Protein AF-A0A2A9FEU3-F1 (afdb_monomer_lite)

Organism: NCBI:txid76022

pLDDT: mean 70.81, std 22.3, range [31.52, 98.12]

Sequence (169 aa):
MIERSVEEEGHRVPNGQGPSGHAGYITPEELARRKAEQAASVVVPNPAAVVSAAQNAVRDVGVNAAVAGGRFEMDLDAMKALLPEWEAIADKLGDMCLQAQPLPGLRQPAEDPGSTVQIRAARSHALAYLASVQQQFVYAQGYVGKLKTAIDNYEKQEHTNTDAVRKQG

Secondary structure (DSSP, 8-state):
----------------------TT---HHHHHHHHHHHHHH--S--HHHHHHHHHHHHHHHHHHHH---S-----HHHHHHHHHHHHHHHHHHHHHHHHHTTGGGPPPSSSSHHHHHHHHHHHHHHHHHHHHHHHHHHHHHHHHHHHHHHHHHHHHHHHHHHHHHHHH-

Structure (mmCIF, N/CA/C/O backbone):
data_AF-A0A2A9FEU3-F1
#
_entry.id   AF-A0A2A9FEU3-F1
#
loop_
_atom_site.group_PDB
_atom_site.id
_atom_site.type_symbol
_atom_site.label_atom_id
_atom_site.label_alt_id
_atom_site.label_comp_id
_atom_site.label_asym_id
_atom_site.label_entity_id
_atom_site.label_seq_id
_atom_site.pdbx_PDB_ins_code
_atom_site.Cartn_x
_atom_site.Cartn_y
_atom_site.Cartn_z
_atom_site.occupancy
_atom_site.B_iso_or_equiv
_atom_site.auth_seq_id
_atom_site.auth_comp_id
_atom_site.auth_asym_id
_atom_site.auth_atom_id
_atom_site.pdbx_PDB_model_num
ATOM 1 N N . MET A 1 1 ? -36.191 24.587 -69.063 1.00 37.97 1 MET A N 1
ATOM 2 C CA . MET A 1 1 ? -36.377 23.131 -68.903 1.00 37.97 1 MET A CA 1
ATOM 3 C C . MET A 1 1 ? -36.045 22.832 -67.442 1.00 37.97 1 MET A C 1
ATOM 5 O O . MET A 1 1 ? -34.875 22.685 -67.144 1.00 37.97 1 MET A O 1
ATOM 9 N N . ILE A 1 2 ? -36.874 23.081 -66.422 1.00 37.12 2 ILE A N 1
ATOM 10 C CA . ILE A 1 2 ? -38.296 22.815 -66.102 1.00 37.12 2 ILE A CA 1
ATOM 11 C C . ILE A 1 2 ? -38.639 21.314 -65.983 1.00 37.12 2 ILE A C 1
ATOM 13 O O . ILE A 1 2 ? -38.647 20.612 -66.987 1.00 37.12 2 ILE A O 1
ATOM 17 N N . GLU A 1 3 ? -38.960 20.953 -64.725 1.00 38.88 3 GLU A N 1
ATOM 18 C CA . GLU A 1 3 ? -39.777 19.851 -64.165 1.00 38.88 3 GLU A CA 1
ATOM 19 C C . GLU A 1 3 ? -39.215 18.428 -63.966 1.00 38.88 3 GLU A C 1
ATOM 21 O O . GLU A 1 3 ? -39.000 17.681 -64.915 1.00 38.88 3 GLU A O 1
ATOM 26 N N . ARG A 1 4 ? -39.160 17.992 -62.689 1.00 39.94 4 ARG A N 1
ATOM 27 C CA . ARG A 1 4 ? -40.214 17.140 -62.085 1.00 39.94 4 ARG A CA 1
ATOM 28 C C . ARG A 1 4 ? -40.145 17.079 -60.547 1.00 39.94 4 ARG A C 1
ATOM 30 O O . ARG A 1 4 ? -39.105 16.760 -59.980 1.00 39.94 4 ARG A O 1
ATOM 37 N N . SER A 1 5 ? -41.298 17.333 -59.930 1.00 48.31 5 SER A N 1
ATOM 38 C CA . SER A 1 5 ? -41.679 17.089 -58.530 1.00 48.31 5 SER A CA 1
ATOM 39 C C . SER A 1 5 ? -42.308 15.699 -58.358 1.00 48.31 5 SER A C 1
ATOM 41 O O . SER A 1 5 ? -42.936 15.237 -59.307 1.00 48.31 5 SER A O 1
ATOM 43 N N . VAL A 1 6 ? -42.197 15.114 -57.153 1.00 47.22 6 VAL A N 1
ATOM 44 C CA . VAL A 1 6 ? -43.139 14.189 -56.458 1.00 47.22 6 VAL A CA 1
ATOM 45 C C . VAL A 1 6 ? -42.764 14.293 -54.952 1.00 47.22 6 VAL A C 1
ATOM 47 O O . VAL A 1 6 ? -41.614 14.010 -54.626 1.00 47.22 6 VAL A O 1
ATOM 50 N N . GLU A 1 7 ? -43.463 15.027 -54.069 1.00 38.66 7 GLU A N 1
ATOM 51 C CA . GLU A 1 7 ? -44.693 14.702 -53.286 1.00 38.66 7 GLU A CA 1
ATOM 52 C C . GLU A 1 7 ? -44.586 13.393 -52.466 1.00 38.66 7 GLU A C 1
ATOM 54 O O . GLU A 1 7 ? -44.427 12.316 -53.014 1.00 38.66 7 GLU A O 1
ATOM 59 N N . GLU A 1 8 ? -44.350 13.479 -51.151 1.00 41.47 8 GLU A N 1
ATOM 60 C CA . GLU A 1 8 ? -45.336 13.438 -50.042 1.00 41.47 8 GLU A CA 1
ATOM 61 C C . GLU A 1 8 ? -45.678 12.018 -49.541 1.00 41.47 8 GLU A C 1
ATOM 63 O O . GLU A 1 8 ? -46.309 11.242 -50.239 1.00 41.47 8 GLU A O 1
ATOM 68 N N . GLU A 1 9 ? -45.264 11.713 -48.303 1.00 33.84 9 GLU A N 1
ATOM 69 C CA . GLU A 1 9 ? -45.916 10.866 -47.277 1.00 33.84 9 GLU A CA 1
ATOM 70 C C . GLU A 1 9 ? -44.914 10.803 -46.098 1.00 33.84 9 GLU A C 1
ATOM 72 O O . GLU A 1 9 ? -43.740 10.506 -46.277 1.00 33.84 9 GLU A O 1
ATOM 77 N N . GLY A 1 10 ? -45.201 11.169 -44.852 1.00 32.66 10 GLY A N 1
ATOM 78 C CA . GLY A 1 10 ? -46.451 11.031 -44.127 1.00 32.66 10 GLY A CA 1
ATOM 79 C C . GLY A 1 10 ? -46.224 10.105 -42.928 1.00 32.66 10 GLY A C 1
ATOM 80 O O . GLY A 1 10 ? -46.694 8.973 -42.932 1.00 32.66 10 GLY A O 1
ATOM 81 N N . HIS A 1 11 ? -45.520 10.563 -41.882 1.00 31.52 11 HIS A N 1
ATOM 82 C CA . HIS A 1 11 ? -45.714 9.997 -40.540 1.00 31.52 11 HIS A CA 1
ATOM 83 C C . HIS A 1 11 ? -45.490 11.021 -39.424 1.00 31.52 11 HIS A C 1
ATOM 85 O O . HIS A 1 11 ? -44.373 11.437 -39.116 1.00 31.52 11 HIS A O 1
ATOM 91 N N . ARG A 1 12 ? -46.606 11.414 -38.806 1.00 32.06 12 ARG A N 1
ATOM 92 C CA . ARG A 1 12 ? -46.700 12.229 -37.597 1.00 32.06 12 ARG A CA 1
ATOM 93 C C . ARG A 1 12 ? -47.168 11.317 -36.446 1.00 32.06 12 ARG A C 1
ATOM 95 O O . ARG A 1 12 ? -48.289 10.835 -36.516 1.00 32.06 12 ARG A O 1
ATOM 102 N N . VAL A 1 13 ? -46.325 11.227 -35.401 1.00 46.00 13 VAL A N 1
ATOM 103 C CA . VAL A 1 13 ? -46.565 11.058 -33.932 1.00 46.00 13 VAL A CA 1
ATOM 104 C C . VAL A 1 13 ? -47.330 9.815 -33.395 1.00 46.00 13 VAL A C 1
ATOM 106 O O . VAL A 1 13 ? -48.200 9.309 -34.089 1.00 46.00 13 VAL A O 1
ATOM 109 N N . PRO A 1 14 ? -47.052 9.319 -32.153 1.00 43.28 14 PRO A N 1
ATOM 110 C CA . PRO A 1 14 ? -47.139 10.104 -30.908 1.00 43.28 14 PRO A CA 1
ATOM 111 C C . PRO A 1 14 ? -46.017 9.933 -29.860 1.00 43.28 14 PRO A C 1
ATOM 113 O O . PRO A 1 14 ? -45.440 8.873 -29.665 1.00 43.28 14 PRO A O 1
ATOM 116 N N . ASN A 1 15 ? -45.770 11.049 -29.169 1.00 41.72 15 ASN A N 1
ATOM 117 C CA . ASN A 1 15 ? -45.567 11.214 -27.724 1.00 41.72 15 ASN A CA 1
ATOM 118 C C . ASN A 1 15 ? -45.306 9.956 -26.863 1.00 41.72 15 ASN A C 1
ATOM 120 O O . ASN A 1 15 ? -46.173 9.096 -26.730 1.00 41.72 15 ASN A O 1
ATOM 124 N N . GLY A 1 16 ? -44.186 9.965 -26.135 1.00 32.25 16 GLY A N 1
ATOM 125 C CA . GLY A 1 16 ? -43.933 9.065 -25.011 1.00 32.25 16 GLY A CA 1
ATOM 126 C C . GLY A 1 16 ? -42.690 9.481 -24.227 1.00 32.25 16 GLY A C 1
ATOM 127 O O . GLY A 1 16 ? -41.582 9.133 -24.605 1.00 32.25 16 GLY A O 1
ATOM 128 N N . GLN A 1 17 ? -42.913 10.226 -23.143 1.00 35.53 17 GLN A N 1
ATOM 129 C CA . GLN A 1 17 ? -42.012 10.422 -22.003 1.00 35.53 17 GLN A CA 1
ATOM 130 C C . GLN A 1 17 ? -40.570 10.885 -22.289 1.00 35.53 17 GLN A C 1
ATOM 132 O O . GLN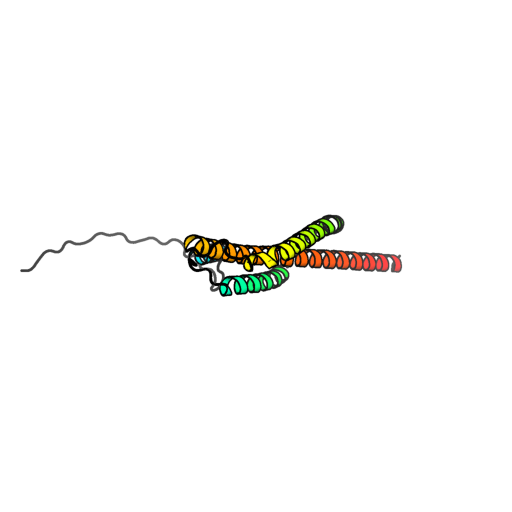 A 1 17 ? -39.641 10.097 -22.443 1.00 35.53 17 GLN A O 1
ATOM 137 N N . GLY A 1 18 ? -40.345 12.195 -22.172 1.00 41.50 18 GLY A N 1
ATOM 138 C CA . GLY A 1 18 ? -39.044 12.656 -21.691 1.00 41.50 18 GLY A CA 1
ATOM 139 C C . GLY A 1 18 ? -38.839 12.212 -20.236 1.00 41.50 18 GLY A C 1
ATOM 140 O O . GLY A 1 18 ? -39.803 12.221 -19.466 1.00 41.50 18 GLY A O 1
ATOM 141 N N . PRO A 1 19 ? -37.613 11.886 -19.802 1.00 40.31 19 PRO A N 1
ATOM 142 C CA . PRO A 1 19 ? -37.276 11.991 -18.400 1.00 40.31 19 PRO A CA 1
ATOM 143 C C . PRO A 1 19 ? -36.936 13.456 -18.117 1.00 40.31 19 PRO A C 1
ATOM 145 O O . PRO A 1 19 ? -35.814 13.930 -18.273 1.00 40.31 19 PRO A O 1
ATOM 148 N N . SER A 1 20 ? -37.959 14.191 -17.698 1.00 45.25 20 SER A N 1
ATOM 149 C CA . SER A 1 20 ? -37.795 15.265 -16.727 1.00 45.25 20 SER A CA 1
ATOM 150 C C . SER A 1 20 ? -37.007 14.732 -15.523 1.00 45.25 20 SER A C 1
ATOM 152 O O . SER A 1 20 ? -37.466 13.794 -14.874 1.00 45.25 20 SER A O 1
ATOM 154 N N . GLY A 1 21 ? -35.848 15.318 -15.215 1.00 37.19 21 GLY A N 1
ATOM 155 C CA . GLY A 1 21 ? -35.096 14.943 -14.016 1.00 37.19 21 GLY A CA 1
ATOM 156 C C . GLY A 1 21 ? -33.688 15.527 -13.929 1.00 37.19 21 GLY A C 1
ATOM 157 O O . GLY A 1 21 ? -32.722 14.824 -14.167 1.00 37.19 21 GLY A O 1
ATOM 158 N N . HIS A 1 22 ? -33.609 16.795 -13.522 1.00 33.00 22 HIS A N 1
ATOM 159 C CA . HIS A 1 22 ? -32.462 17.474 -12.898 1.00 33.00 22 HIS A CA 1
ATOM 160 C C . HIS A 1 22 ? -31.171 17.694 -13.709 1.00 33.00 22 HIS A C 1
ATOM 162 O O . HIS A 1 22 ? -30.389 16.795 -14.005 1.00 33.00 22 HIS A O 1
ATOM 168 N N . ALA A 1 23 ? -30.880 18.978 -13.936 1.00 43.25 23 ALA A N 1
ATOM 169 C CA . ALA A 1 23 ? -29.536 19.461 -14.208 1.00 43.25 23 ALA A CA 1
ATOM 170 C C . ALA A 1 23 ? -28.546 18.919 -13.157 1.00 43.25 23 ALA A C 1
ATOM 172 O O . ALA A 1 23 ? -28.734 19.133 -11.961 1.00 43.25 23 ALA A O 1
ATOM 173 N N . GLY A 1 24 ? -27.485 18.250 -13.614 1.00 49.06 24 GLY A N 1
ATOM 174 C CA . GLY A 1 24 ? -26.264 18.054 -12.826 1.00 49.06 24 GLY A CA 1
ATOM 175 C C . GLY A 1 24 ? -25.918 16.636 -12.369 1.00 49.06 24 GLY A C 1
ATOM 176 O O . GLY A 1 24 ? -24.802 16.455 -11.892 1.00 49.06 24 GLY A O 1
ATOM 177 N N . TYR A 1 25 ? -26.772 15.624 -12.548 1.00 37.41 25 TYR A N 1
ATOM 178 C CA . TYR A 1 25 ? -26.432 14.251 -12.143 1.00 37.41 25 TYR A CA 1
ATOM 179 C C . TYR A 1 25 ? -26.169 13.350 -13.351 1.00 37.41 25 TYR A C 1
ATOM 181 O O . TYR A 1 25 ? -27.079 12.780 -13.942 1.00 37.41 25 TYR A O 1
ATOM 189 N N . ILE A 1 26 ? -24.889 13.209 -13.703 1.00 56.59 26 ILE A N 1
ATOM 190 C CA . ILE A 1 26 ? -24.411 12.055 -14.472 1.00 56.59 26 ILE A CA 1
ATOM 191 C C . ILE A 1 26 ? -24.465 10.866 -13.511 1.00 56.59 26 ILE A C 1
ATOM 193 O O . ILE A 1 26 ? -23.922 10.945 -12.406 1.00 56.59 26 ILE A O 1
ATOM 197 N N . THR A 1 27 ? -25.143 9.786 -13.892 1.00 51.94 27 THR A N 1
ATOM 198 C CA . THR A 1 27 ? -25.222 8.591 -13.045 1.00 51.94 27 THR A CA 1
ATOM 199 C C . THR A 1 27 ? -23.820 7.984 -12.858 1.00 51.94 27 THR A C 1
ATOM 201 O O . THR A 1 27 ? -22.963 8.130 -13.736 1.00 51.94 27 THR A O 1
ATOM 204 N N . PRO A 1 28 ? -23.537 7.300 -11.733 1.00 50.88 28 PRO A N 1
ATOM 205 C CA . PRO A 1 28 ? -22.224 6.689 -11.497 1.00 50.88 28 PRO A CA 1
ATOM 206 C C . PRO A 1 28 ? -21.793 5.729 -12.614 1.00 50.88 28 PRO A C 1
ATOM 208 O O . PRO A 1 28 ? -20.618 5.679 -12.976 1.00 50.88 28 PRO A O 1
ATOM 211 N N . GLU A 1 29 ? -22.756 5.015 -13.198 1.00 52.00 29 GLU A N 1
ATOM 212 C CA . GLU A 1 29 ? -22.540 4.119 -14.333 1.00 52.00 29 GLU A CA 1
ATOM 213 C C . GLU A 1 29 ? -22.103 4.888 -15.590 1.00 52.00 29 GLU A C 1
ATOM 215 O O . GLU A 1 29 ? -21.144 4.517 -16.267 1.00 52.00 29 GLU A O 1
ATOM 220 N N . GLU A 1 30 ? -22.741 6.021 -15.870 1.00 58.59 30 GLU A N 1
ATOM 221 C CA . GLU A 1 30 ? -22.454 6.831 -17.052 1.00 58.59 30 GLU A CA 1
ATOM 222 C C . GLU A 1 30 ? -21.147 7.631 -16.908 1.00 58.59 30 GLU A C 1
ATOM 224 O O . GLU A 1 30 ? -20.424 7.848 -17.886 1.00 58.59 30 GLU A O 1
ATOM 229 N N . LEU A 1 31 ? -20.765 7.972 -15.672 1.00 64.19 31 LEU A N 1
ATOM 230 C CA . LEU A 1 31 ? -19.444 8.513 -15.346 1.00 64.19 31 LEU A CA 1
ATOM 231 C C . LEU A 1 31 ? -18.341 7.461 -15.545 1.00 64.19 31 LEU A C 1
ATOM 233 O O . LEU A 1 31 ? -17.287 7.772 -16.104 1.00 64.19 31 LEU A O 1
ATOM 237 N N . ALA A 1 32 ? -18.580 6.219 -15.113 1.00 60.19 32 ALA A N 1
ATOM 238 C CA . ALA A 1 32 ? -17.645 5.114 -15.303 1.00 60.19 32 ALA A CA 1
ATOM 239 C C . ALA A 1 32 ? -17.443 4.810 -16.793 1.00 60.19 32 ALA A C 1
ATOM 241 O O . ALA A 1 32 ? -16.303 4.650 -17.235 1.00 60.19 32 ALA A O 1
ATOM 242 N N . ARG A 1 33 ? -18.523 4.836 -17.586 1.00 61.16 33 ARG A N 1
ATOM 243 C CA . ARG A 1 33 ? -18.453 4.621 -19.036 1.00 61.16 33 ARG A CA 1
ATOM 244 C C . ARG A 1 33 ? -17.640 5.706 -19.738 1.00 61.16 33 ARG A C 1
ATOM 246 O O . ARG A 1 33 ? -16.732 5.387 -20.499 1.00 6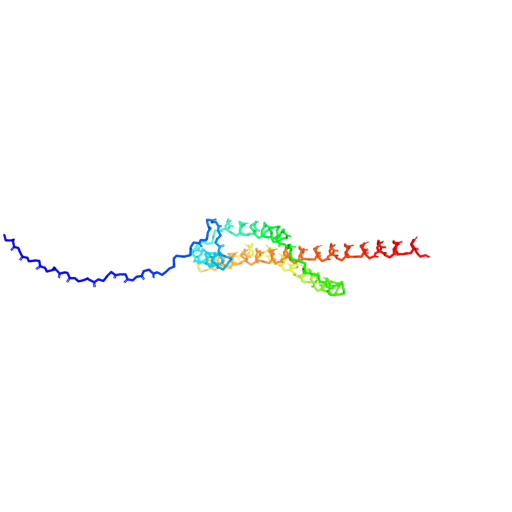1.16 33 ARG A O 1
ATOM 253 N N . ARG A 1 34 ? -17.864 6.983 -19.407 1.00 63.25 34 ARG A N 1
ATOM 254 C CA . ARG A 1 34 ? -17.065 8.087 -19.969 1.00 63.25 34 ARG A CA 1
ATOM 255 C C . ARG A 1 34 ? -15.602 8.055 -19.535 1.00 63.25 34 ARG A C 1
ATOM 257 O O . ARG A 1 34 ? -14.733 8.370 -20.343 1.00 63.25 34 ARG A O 1
ATOM 264 N N . LYS A 1 35 ? -15.308 7.667 -18.288 1.00 62.84 35 LYS A N 1
ATOM 265 C CA . LYS A 1 35 ? -13.921 7.473 -17.827 1.00 62.84 35 LYS A CA 1
ATOM 266 C C . LYS A 1 35 ? -13.238 6.331 -18.585 1.00 62.84 35 LYS A C 1
ATOM 268 O O . LYS A 1 35 ? -12.080 6.483 -18.963 1.00 62.84 35 LYS A O 1
ATOM 273 N N . ALA A 1 36 ? -13.944 5.231 -18.850 1.00 56.78 36 ALA A N 1
ATOM 274 C CA . ALA A 1 36 ? -13.422 4.122 -19.647 1.00 56.78 36 ALA A CA 1
ATOM 275 C C . ALA A 1 36 ? -13.173 4.532 -21.111 1.00 56.78 36 ALA A C 1
ATOM 277 O O . ALA A 1 36 ? -12.116 4.233 -21.661 1.00 56.78 36 ALA A O 1
ATOM 278 N N . GLU A 1 37 ? -14.093 5.288 -21.716 1.00 58.81 37 GLU A N 1
ATOM 279 C CA . GLU A 1 37 ? -13.949 5.832 -23.074 1.00 58.81 37 GLU A CA 1
ATOM 280 C C . GLU A 1 37 ? -12.793 6.847 -23.174 1.00 58.81 37 GLU A C 1
ATOM 282 O O . GLU A 1 37 ? -12.008 6.811 -24.122 1.00 58.81 37 GLU A O 1
ATOM 287 N N . GLN A 1 38 ? -12.615 7.716 -22.170 1.00 57.25 38 GLN A N 1
ATOM 288 C CA . GLN A 1 38 ? -11.473 8.635 -22.120 1.00 57.25 38 GLN A CA 1
ATOM 289 C C . GLN A 1 38 ? -10.148 7.899 -21.929 1.00 57.25 38 GLN A C 1
ATOM 291 O O . GLN A 1 38 ? -9.186 8.227 -22.623 1.00 57.25 38 GLN A O 1
ATOM 296 N N . ALA A 1 39 ? -10.103 6.886 -21.058 1.00 56.09 39 ALA A N 1
ATOM 297 C CA . ALA A 1 39 ? -8.929 6.034 -20.880 1.00 56.09 39 ALA A CA 1
ATOM 298 C C . ALA A 1 39 ? -8.561 5.286 -22.173 1.00 56.09 39 ALA A C 1
ATOM 300 O O . ALA A 1 39 ? -7.378 5.123 -22.465 1.00 56.09 39 ALA A O 1
ATOM 301 N N . ALA A 1 40 ? -9.555 4.901 -22.980 1.00 52.81 40 ALA A N 1
ATOM 302 C CA . ALA A 1 40 ? -9.340 4.258 -24.273 1.00 52.81 40 ALA A CA 1
ATOM 303 C C . ALA A 1 40 ? -8.837 5.224 -25.367 1.00 52.81 40 ALA A C 1
ATOM 305 O O . ALA A 1 40 ? -8.140 4.790 -26.282 1.00 52.81 40 ALA A O 1
ATOM 306 N N . SER A 1 41 ? -9.144 6.527 -25.286 1.00 48.22 41 SER A N 1
ATOM 307 C CA . SER A 1 41 ? -8.722 7.512 -26.303 1.00 48.22 41 SER A CA 1
ATOM 308 C C . SER A 1 41 ? -7.292 8.049 -26.126 1.00 48.22 41 SER A C 1
ATOM 310 O O . SER A 1 41 ? -6.745 8.679 -27.034 1.00 48.22 41 SER A O 1
ATOM 312 N N . VAL A 1 42 ? -6.645 7.791 -24.983 1.00 48.06 42 VAL A N 1
ATOM 313 C CA . VAL A 1 42 ? -5.267 8.231 -24.714 1.00 48.06 42 VAL A CA 1
ATOM 314 C C . VAL A 1 42 ? -4.281 7.232 -25.332 1.00 48.06 42 VAL A C 1
ATOM 316 O O . VAL A 1 42 ? -3.649 6.430 -24.655 1.00 48.06 42 VAL A O 1
ATOM 319 N N . VAL A 1 43 ? -4.117 7.305 -26.655 1.00 47.19 43 VAL A N 1
ATOM 320 C CA . VAL A 1 43 ? -3.097 6.549 -27.418 1.00 47.19 43 VAL A CA 1
ATOM 321 C C . VAL A 1 43 ? -1.678 7.132 -27.227 1.00 47.19 43 VAL A C 1
ATOM 323 O O . VAL A 1 43 ? -0.711 6.677 -27.831 1.00 47.19 43 VAL A O 1
ATOM 326 N N . VAL A 1 44 ? -1.490 8.101 -26.323 1.00 46.47 44 VAL A N 1
ATOM 327 C CA . VAL A 1 44 ? -0.161 8.607 -25.944 1.00 46.47 44 VAL A CA 1
ATOM 328 C C . VAL A 1 44 ? -0.035 8.628 -24.418 1.00 46.47 44 VAL A C 1
ATOM 330 O O . VAL A 1 44 ? -0.754 9.394 -23.778 1.00 46.47 44 VAL A O 1
ATOM 333 N N . PRO A 1 45 ? 0.873 7.842 -23.803 1.00 45.75 45 PRO A N 1
ATOM 334 C CA . PRO A 1 45 ? 1.061 7.833 -22.355 1.00 45.75 45 PRO A CA 1
ATOM 335 C C . PRO A 1 45 ? 1.569 9.202 -21.883 1.00 45.75 45 PRO A C 1
ATOM 337 O O . PRO A 1 45 ? 2.758 9.503 -21.986 1.00 45.75 45 PRO A O 1
ATOM 340 N N . ASN A 1 46 ? 0.672 10.054 -21.382 1.00 48.25 46 ASN A N 1
ATOM 341 C CA . ASN A 1 46 ? 1.056 11.304 -20.741 1.00 48.25 46 ASN A CA 1
ATOM 342 C C . ASN A 1 46 ? 1.265 11.045 -19.236 1.00 48.25 46 ASN A C 1
ATOM 344 O O . ASN A 1 46 ? 0.289 10.766 -18.535 1.00 48.25 46 ASN A O 1
ATOM 348 N N . PRO A 1 47 ? 2.493 11.159 -18.699 1.00 45.94 47 PRO A N 1
ATOM 349 C CA . PRO A 1 47 ? 2.758 10.952 -17.273 1.00 45.94 47 PRO A CA 1
ATOM 350 C C . PRO A 1 47 ? 1.972 11.920 -16.369 1.00 45.94 47 PRO A C 1
ATOM 352 O O . PRO A 1 47 ? 1.657 11.574 -15.232 1.00 45.94 47 PRO A O 1
ATOM 355 N N . ALA A 1 48 ? 1.563 13.090 -16.875 1.00 42.75 48 ALA A N 1
ATOM 356 C CA . ALA A 1 48 ? 0.704 14.019 -16.139 1.00 42.75 48 ALA A CA 1
ATOM 357 C C . ALA A 1 48 ? -0.725 13.481 -15.924 1.00 42.75 48 ALA A C 1
ATOM 359 O O . ALA A 1 48 ? -1.366 13.827 -14.932 1.00 42.75 48 ALA A O 1
ATOM 360 N N . ALA A 1 49 ? -1.219 12.610 -16.813 1.00 46.06 49 ALA A N 1
ATOM 361 C CA . ALA A 1 49 ? -2.520 11.954 -16.658 1.00 46.06 49 ALA A CA 1
ATOM 362 C C . ALA A 1 49 ? -2.502 10.896 -15.539 1.00 46.06 49 ALA A C 1
ATOM 364 O O . ALA A 1 49 ? -3.504 10.683 -14.863 1.00 46.06 49 ALA A O 1
ATOM 365 N N . VAL A 1 50 ? -1.343 10.277 -15.294 1.00 47.09 50 VAL A N 1
ATOM 366 C CA . VAL A 1 50 ? -1.155 9.296 -14.215 1.00 47.09 50 VAL A CA 1
ATOM 367 C C . VAL A 1 50 ? -1.095 9.992 -12.850 1.00 47.09 50 VAL A C 1
ATOM 369 O O . VAL A 1 50 ? -1.742 9.554 -11.901 1.00 47.09 50 VAL A O 1
ATOM 372 N N . VAL A 1 51 ? -0.390 11.126 -12.754 1.00 48.09 51 VAL A N 1
ATOM 373 C CA . VAL A 1 51 ? -0.324 11.929 -11.517 1.00 48.09 51 VAL A CA 1
ATOM 374 C C . VAL A 1 51 ? -1.685 12.543 -11.170 1.00 48.09 51 VAL A C 1
ATOM 376 O O . VAL A 1 51 ? -2.083 12.541 -10.004 1.00 48.09 51 VAL A O 1
ATOM 379 N N . SER A 1 52 ? -2.435 13.029 -12.164 1.00 47.94 52 SER A N 1
ATOM 380 C CA . SER A 1 52 ? -3.775 13.580 -11.928 1.00 47.94 52 SER A CA 1
ATOM 381 C C . SER A 1 52 ? -4.795 12.501 -11.547 1.00 47.94 52 SER A C 1
ATOM 383 O O . SER A 1 52 ? -5.627 12.741 -10.674 1.00 47.94 52 SER A O 1
ATOM 385 N N . ALA A 1 53 ? -4.694 11.287 -12.101 1.00 50.38 53 ALA A N 1
ATOM 386 C CA . ALA A 1 53 ? -5.499 10.146 -11.666 1.00 50.38 53 ALA A CA 1
ATOM 387 C C . ALA A 1 53 ? -5.246 9.787 -10.189 1.00 50.38 53 ALA A C 1
ATOM 389 O O . ALA A 1 53 ? -6.204 9.613 -9.433 1.00 50.38 53 ALA A O 1
ATOM 390 N N . ALA A 1 54 ? -3.981 9.772 -9.752 1.00 48.31 54 ALA A N 1
ATOM 391 C CA . ALA A 1 54 ? -3.622 9.519 -8.356 1.00 48.31 54 ALA A CA 1
ATOM 392 C C . ALA A 1 54 ? -4.179 10.596 -7.403 1.00 48.31 54 ALA A C 1
ATOM 394 O O . ALA A 1 54 ? -4.748 10.278 -6.360 1.00 48.31 54 ALA A O 1
ATOM 395 N N . GLN A 1 55 ? -4.090 11.877 -7.778 1.00 49.53 55 GLN A N 1
ATOM 396 C CA . GLN A 1 55 ? -4.648 12.978 -6.981 1.00 49.53 55 GLN A CA 1
ATOM 397 C C . GLN A 1 55 ? -6.180 12.935 -6.893 1.00 49.53 55 GLN A C 1
ATOM 399 O O . GLN A 1 55 ? -6.753 13.236 -5.844 1.00 49.53 55 GLN A O 1
ATOM 404 N N . ASN A 1 56 ? -6.853 12.5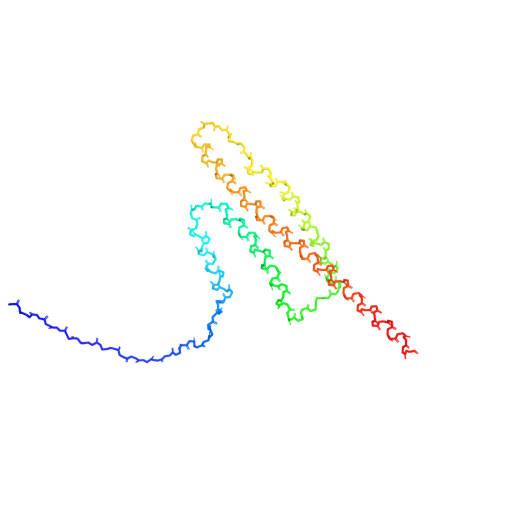40 -7.975 1.00 50.03 56 ASN A N 1
ATOM 405 C CA . ASN A 1 56 ? -8.307 12.406 -7.994 1.00 50.03 56 ASN A CA 1
ATOM 406 C C . ASN A 1 56 ? -8.783 11.222 -7.141 1.00 50.03 56 ASN A C 1
ATOM 408 O O . ASN A 1 56 ? -9.772 11.361 -6.429 1.00 50.03 56 ASN A O 1
ATOM 412 N N . ALA A 1 57 ? -8.043 10.110 -7.113 1.00 50.62 57 ALA A N 1
ATOM 413 C CA . ALA A 1 57 ? -8.355 8.975 -6.244 1.00 50.62 57 ALA A CA 1
ATOM 414 C C . ALA A 1 57 ? -8.311 9.348 -4.750 1.00 50.62 57 ALA A C 1
ATOM 416 O O . ALA A 1 57 ? -9.188 8.947 -3.988 1.00 50.62 57 ALA A O 1
ATOM 417 N N . VAL A 1 58 ? -7.343 10.171 -4.329 1.00 50.22 58 VAL A N 1
ATOM 418 C CA . VAL A 1 58 ? -7.263 10.669 -2.942 1.00 50.22 58 VAL A CA 1
ATOM 419 C C . VAL A 1 58 ? -8.466 11.556 -2.594 1.00 50.22 58 VAL A C 1
ATOM 421 O O . VAL A 1 58 ? -9.015 11.455 -1.496 1.00 50.22 58 VAL A O 1
ATOM 424 N N . ARG A 1 59 ? -8.921 12.397 -3.532 1.00 46.75 59 ARG A N 1
ATOM 425 C CA . ARG A 1 59 ? -10.121 13.230 -3.344 1.00 46.75 59 ARG A CA 1
ATOM 426 C C . ARG A 1 59 ? -11.400 12.396 -3.282 1.00 46.75 59 ARG A C 1
ATOM 428 O O . ARG A 1 59 ? -12.225 12.647 -2.408 1.00 46.75 59 ARG A O 1
ATOM 435 N N . ASP A 1 60 ? -11.530 11.374 -4.123 1.00 46.09 60 ASP A N 1
ATOM 436 C CA . ASP A 1 60 ? -12.690 10.474 -4.131 1.00 46.09 60 ASP A CA 1
ATOM 437 C C . ASP A 1 60 ? -12.795 9.659 -2.825 1.00 46.09 60 ASP A C 1
ATOM 439 O O . ASP A 1 60 ? -13.900 9.424 -2.336 1.00 46.09 60 ASP A O 1
ATOM 443 N N . VAL A 1 61 ? -11.673 9.294 -2.186 1.00 50.31 61 VAL A N 1
ATOM 444 C CA . VAL A 1 61 ? -11.673 8.669 -0.844 1.00 50.31 61 VAL A CA 1
ATOM 445 C C . VAL A 1 61 ? -12.224 9.619 0.226 1.00 50.31 61 VAL A C 1
ATOM 447 O O . VAL A 1 61 ? -12.969 9.179 1.109 1.00 50.31 61 VAL A O 1
ATOM 450 N N . GLY A 1 62 ? -11.890 10.910 0.144 1.00 48.25 62 GLY A N 1
ATOM 451 C CA . GLY A 1 62 ? -12.418 11.941 1.042 1.00 48.25 62 GLY A CA 1
ATOM 452 C C . GLY A 1 62 ? -13.910 12.209 0.827 1.00 48.25 62 GLY A C 1
ATOM 453 O O . GLY A 1 62 ? -14.659 12.327 1.793 1.00 48.25 62 GLY A O 1
ATOM 454 N N . VAL A 1 63 ? -14.362 12.235 -0.431 1.00 47.28 63 VAL A N 1
ATOM 455 C CA . VAL A 1 63 ? -15.772 12.473 -0.785 1.00 47.28 63 VAL A CA 1
ATOM 456 C C . VAL A 1 63 ? -16.652 11.264 -0.452 1.00 47.28 63 VAL A C 1
ATOM 458 O O . VAL A 1 63 ? -17.713 11.436 0.141 1.00 47.28 63 VAL A O 1
ATOM 461 N N . ASN A 1 64 ? -16.206 10.032 -0.722 1.00 46.94 64 ASN A N 1
ATOM 462 C CA . ASN A 1 64 ? -16.964 8.827 -0.359 1.00 46.94 64 ASN A CA 1
ATOM 463 C C . ASN A 1 64 ? -17.046 8.606 1.159 1.00 46.94 64 ASN A C 1
ATOM 465 O O . ASN A 1 64 ? -18.013 8.017 1.637 1.00 46.94 64 ASN A O 1
ATOM 469 N N . ALA A 1 65 ? -16.084 9.112 1.939 1.00 50.09 65 ALA A N 1
ATOM 470 C CA . ALA A 1 65 ? -16.194 9.117 3.398 1.00 50.09 65 ALA A CA 1
ATOM 471 C C . ALA A 1 65 ? -17.325 10.037 3.903 1.00 50.09 65 ALA A C 1
ATOM 473 O O . ALA A 1 65 ? -17.910 9.756 4.944 1.00 50.09 65 ALA A O 1
ATOM 474 N N . ALA A 1 66 ? -17.665 11.097 3.161 1.00 47.25 66 ALA A N 1
ATOM 475 C CA . ALA A 1 66 ? -18.720 12.040 3.529 1.00 47.25 66 ALA A CA 1
ATOM 476 C C . ALA A 1 66 ? -20.143 11.567 3.151 1.00 47.25 66 ALA A C 1
ATOM 478 O O . ALA A 1 66 ? -21.115 12.095 3.684 1.00 47.25 66 ALA A O 1
ATOM 479 N N . VAL A 1 67 ? -20.286 10.568 2.268 1.00 42.56 67 VAL A N 1
ATOM 480 C CA . VAL A 1 67 ? -21.589 10.044 1.790 1.00 42.56 67 VAL A CA 1
ATOM 481 C C . VAL A 1 67 ? -22.098 8.852 2.626 1.00 42.56 67 VAL A C 1
ATOM 483 O O . VAL A 1 67 ? -23.215 8.381 2.426 1.00 42.56 67 VAL A O 1
ATOM 486 N N . ALA A 1 68 ? -21.349 8.398 3.637 1.00 49.28 68 ALA A N 1
ATOM 487 C CA . ALA A 1 68 ? -21.746 7.326 4.560 1.00 49.28 68 ALA A CA 1
ATOM 488 C C . ALA A 1 68 ? -22.821 7.759 5.593 1.00 49.28 68 ALA A C 1
ATOM 490 O O . ALA A 1 68 ? -22.703 7.500 6.786 1.00 49.28 68 ALA A O 1
ATOM 491 N N . GLY A 1 69 ? -23.890 8.419 5.137 1.00 39.38 69 GLY A N 1
ATOM 492 C CA . GLY A 1 69 ? -25.089 8.744 5.922 1.00 39.38 69 GLY A CA 1
ATOM 493 C C . GLY A 1 69 ? -26.068 7.572 6.096 1.00 39.38 69 GLY A C 1
ATOM 494 O O . GLY A 1 69 ? -27.131 7.749 6.685 1.00 39.38 69 GLY A O 1
ATOM 495 N N . GLY A 1 70 ? -25.736 6.380 5.589 1.00 44.09 70 GLY A N 1
ATOM 496 C CA . GLY A 1 70 ? -26.451 5.134 5.866 1.00 44.09 70 GLY A CA 1
ATOM 497 C C . GLY A 1 70 ? -25.709 4.335 6.933 1.00 44.09 70 GLY A C 1
ATOM 498 O O . GLY A 1 70 ? -24.553 3.973 6.724 1.00 44.09 70 GLY A O 1
ATOM 499 N N . ARG A 1 71 ? -26.359 4.074 8.074 1.00 47.69 71 ARG A N 1
ATOM 500 C CA . ARG A 1 71 ? -25.813 3.282 9.189 1.00 47.69 71 ARG A CA 1
ATOM 501 C C . ARG A 1 71 ? -25.607 1.819 8.778 1.00 47.69 71 ARG A C 1
ATOM 503 O O . ARG A 1 71 ? -26.450 0.972 9.049 1.00 47.69 71 ARG A O 1
ATOM 510 N N . PHE A 1 72 ? -24.493 1.513 8.127 1.00 48.19 72 PHE A N 1
ATOM 511 C CA . PHE A 1 72 ? -23.938 0.166 8.179 1.00 48.19 72 PHE A CA 1
ATOM 512 C C . PHE A 1 72 ? -23.198 0.040 9.510 1.00 48.19 72 PHE A C 1
ATOM 514 O O . PHE A 1 72 ? -22.042 0.440 9.628 1.00 48.19 72 PHE A O 1
ATOM 521 N N . GLU A 1 73 ? -23.896 -0.448 10.533 1.00 60.12 73 GLU A N 1
ATOM 522 C CA . GLU A 1 73 ? -23.267 -0.859 11.788 1.00 60.12 73 GLU A CA 1
ATOM 523 C C . GLU A 1 73 ? -22.600 -2.214 11.530 1.00 60.12 73 GLU A C 1
ATOM 525 O O . GLU A 1 73 ? -23.257 -3.252 11.480 1.00 60.12 73 GLU A O 1
ATOM 530 N N . MET A 1 74 ? -21.296 -2.189 11.251 1.00 65.56 74 MET A N 1
ATOM 531 C CA . MET A 1 74 ? -20.491 -3.406 11.245 1.00 65.56 74 MET A CA 1
ATOM 532 C C . MET A 1 74 ? -20.256 -3.829 12.692 1.00 65.56 74 MET A C 1
ATOM 534 O O . MET A 1 74 ? -19.923 -2.996 13.533 1.00 65.56 74 MET A O 1
ATOM 538 N N . ASP A 1 75 ? -20.434 -5.118 12.965 1.00 83.25 75 ASP A N 1
ATOM 539 C CA . ASP A 1 75 ? -20.203 -5.691 14.285 1.00 83.25 75 ASP A CA 1
ATOM 540 C C . ASP A 1 75 ? -18.750 -5.473 14.754 1.00 83.25 75 ASP A C 1
ATOM 542 O O . ASP A 1 75 ? -17.809 -5.523 13.954 1.00 83.25 75 ASP A O 1
ATOM 546 N N . LEU A 1 76 ? -18.565 -5.213 16.053 1.00 86.38 76 LEU A N 1
ATOM 547 C CA . LEU A 1 76 ? -17.255 -4.899 16.630 1.00 86.38 76 LEU A CA 1
ATOM 548 C C . LEU A 1 76 ? -16.277 -6.064 16.464 1.00 86.38 76 LEU A C 1
ATOM 550 O O . LEU A 1 76 ? -15.110 -5.835 16.132 1.00 86.38 76 LEU A O 1
ATOM 554 N N . ASP A 1 77 ? -16.748 -7.298 16.636 1.00 85.00 77 ASP A N 1
ATOM 555 C CA . ASP A 1 77 ? -15.907 -8.481 16.473 1.00 85.00 77 ASP A CA 1
ATOM 556 C C . ASP A 1 77 ? -15.525 -8.675 15.003 1.00 85.00 77 ASP A C 1
ATOM 558 O O . ASP A 1 77 ? -14.365 -8.958 14.700 1.00 85.00 77 ASP A O 1
ATOM 562 N N . ALA A 1 78 ? -16.447 -8.408 14.072 1.00 87.75 78 ALA A N 1
ATOM 563 C CA . ALA A 1 78 ? -16.137 -8.389 12.643 1.00 87.75 78 ALA A CA 1
ATOM 564 C C . ALA A 1 78 ? -15.088 -7.317 12.285 1.00 87.75 78 ALA A C 1
ATOM 566 O O . ALA A 1 78 ? -14.157 -7.598 11.528 1.00 87.75 78 ALA A O 1
ATOM 567 N N . MET A 1 79 ? -15.179 -6.105 12.851 1.00 88.75 79 MET A N 1
ATOM 568 C CA . MET A 1 79 ? -14.159 -5.062 12.658 1.00 88.75 79 MET A CA 1
ATOM 569 C C . MET A 1 79 ? -12.787 -5.500 13.172 1.00 88.75 79 MET A C 1
ATOM 571 O O . MET A 1 79 ? -11.784 -5.322 12.477 1.00 88.75 79 MET A O 1
ATOM 575 N N . LYS A 1 80 ? -12.739 -6.090 14.371 1.00 90.75 80 LYS A N 1
ATOM 576 C CA . LYS A 1 80 ? -11.502 -6.586 14.988 1.00 90.75 80 LYS A CA 1
ATOM 577 C C . LYS A 1 80 ? -10.896 -7.758 14.222 1.00 90.75 80 LYS A C 1
ATOM 579 O O . LYS A 1 80 ? -9.676 -7.834 14.127 1.00 90.75 80 LYS A O 1
ATOM 584 N N . ALA A 1 81 ? -11.725 -8.630 13.652 1.00 92.94 81 ALA A N 1
ATOM 585 C CA . ALA A 1 81 ? -11.275 -9.743 12.823 1.00 92.94 81 ALA A CA 1
ATOM 586 C C . ALA A 1 81 ? -10.694 -9.269 11.481 1.00 92.94 81 ALA A C 1
ATOM 588 O O . ALA A 1 81 ? -9.656 -9.764 11.052 1.00 92.94 81 ALA A O 1
ATOM 589 N N . LEU A 1 82 ? -11.322 -8.276 10.845 1.00 91.56 82 LEU A N 1
ATOM 590 C CA . LEU A 1 82 ? -10.887 -7.751 9.546 1.00 91.56 82 LEU A CA 1
ATOM 591 C C . LEU A 1 82 ? -9.655 -6.845 9.632 1.00 91.56 82 LEU A C 1
ATOM 593 O O . LEU A 1 82 ? -8.908 -6.737 8.659 1.00 91.56 82 LEU A O 1
ATOM 597 N N . LEU A 1 83 ? -9.443 -6.168 10.762 1.00 93.50 83 LEU A N 1
ATOM 598 C CA . LEU A 1 83 ? -8.320 -5.248 10.940 1.00 93.50 83 LEU A CA 1
ATOM 599 C C . LEU A 1 83 ? -6.949 -5.870 10.598 1.00 93.50 83 LEU A C 1
ATOM 601 O O . LEU A 1 83 ? -6.273 -5.302 9.737 1.00 93.50 83 LEU A O 1
ATOM 605 N N . PRO A 1 84 ? -6.534 -7.013 11.181 1.00 96.38 84 PRO A N 1
ATOM 606 C CA . PRO A 1 84 ? -5.230 -7.604 10.879 1.00 96.38 84 PRO A CA 1
ATOM 607 C C . PRO A 1 84 ? -5.102 -8.053 9.417 1.00 96.38 84 PRO A C 1
ATOM 609 O O . PRO A 1 84 ? -4.013 -7.990 8.849 1.00 96.38 84 PRO A O 1
ATOM 612 N N . GLU A 1 85 ? -6.198 -8.470 8.775 1.00 94.06 85 GLU A N 1
ATOM 613 C CA . GLU A 1 85 ? -6.183 -8.836 7.353 1.00 94.06 85 GLU A CA 1
ATOM 614 C C . GLU A 1 85 ? -5.893 -7.617 6.470 1.00 94.06 85 GLU A C 1
ATOM 616 O O . GLU A 1 85 ? -5.051 -7.673 5.571 1.00 94.06 85 GLU A O 1
ATOM 621 N N . TRP A 1 86 ? -6.551 -6.490 6.749 1.00 95.06 86 TRP A N 1
ATOM 622 C CA . TRP A 1 86 ? -6.321 -5.244 6.020 1.00 95.06 86 TRP A CA 1
ATOM 623 C C . TRP A 1 86 ? -4.949 -4.634 6.299 1.00 95.06 86 TRP A C 1
ATOM 625 O O . TRP A 1 86 ? -4.357 -4.058 5.385 1.00 95.06 86 TRP A O 1
ATOM 635 N N . GLU A 1 87 ? -4.420 -4.785 7.515 1.00 96.12 87 GLU A N 1
ATOM 636 C CA . GLU A 1 87 ? -3.039 -4.414 7.839 1.00 96.12 87 GLU A CA 1
ATOM 637 C C . GLU A 1 87 ? -2.045 -5.239 7.017 1.00 96.12 87 GLU A C 1
ATOM 639 O O . GLU A 1 87 ? -1.208 -4.662 6.328 1.00 96.12 87 GLU A O 1
ATOM 644 N N . ALA A 1 88 ? -2.214 -6.563 6.957 1.00 96.31 88 ALA A N 1
ATOM 645 C CA . ALA A 1 88 ? -1.356 -7.427 6.148 1.00 96.31 88 ALA A CA 1
ATOM 646 C C . ALA A 1 88 ? -1.419 -7.091 4.644 1.00 96.31 88 ALA A C 1
ATOM 648 O O . ALA A 1 88 ? -0.405 -7.139 3.942 1.00 96.31 88 ALA A O 1
ATOM 649 N N . ILE A 1 89 ? -2.602 -6.731 4.131 1.00 95.31 89 ILE A N 1
ATOM 650 C CA . ILE A 1 89 ? -2.762 -6.263 2.747 1.00 95.31 89 ILE A CA 1
ATOM 651 C C . ILE A 1 89 ? -2.017 -4.941 2.534 1.00 95.31 89 ILE A C 1
ATOM 653 O O . ILE A 1 89 ? -1.303 -4.802 1.538 1.00 95.31 89 ILE A O 1
ATOM 657 N N . ALA A 1 90 ? -2.171 -3.977 3.445 1.00 93.94 90 ALA A N 1
ATOM 658 C CA . ALA A 1 90 ? -1.484 -2.694 3.366 1.00 93.94 90 ALA A CA 1
ATOM 659 C C . ALA A 1 90 ? 0.041 -2.877 3.402 1.00 93.94 90 ALA A C 1
ATOM 661 O O . ALA A 1 90 ? 0.732 -2.312 2.557 1.00 93.94 90 ALA A O 1
ATOM 662 N N . ASP A 1 91 ? 0.554 -3.718 4.298 1.00 97.56 91 ASP A N 1
ATOM 663 C CA . ASP A 1 91 ? 1.984 -4.014 4.410 1.00 97.56 91 ASP A CA 1
ATOM 664 C C . ASP A 1 91 ? 2.527 -4.626 3.116 1.00 97.56 91 ASP A C 1
ATOM 666 O O . ASP A 1 91 ? 3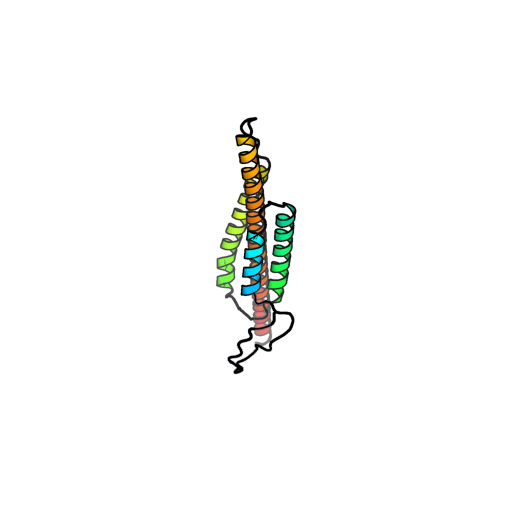.490 -4.121 2.536 1.00 97.56 91 ASP A O 1
ATOM 670 N N . LYS A 1 92 ? 1.839 -5.638 2.572 1.00 98.12 92 LYS A N 1
ATOM 671 C CA . LYS A 1 92 ? 2.222 -6.267 1.301 1.00 98.12 92 LYS A CA 1
ATOM 672 C C . LYS A 1 92 ? 2.224 -5.275 0.135 1.00 98.12 92 LYS A C 1
ATOM 674 O O . LYS A 1 92 ? 3.110 -5.320 -0.717 1.00 98.12 92 LYS A O 1
ATOM 679 N N . LEU A 1 93 ? 1.237 -4.382 0.069 1.00 95.75 93 LEU A N 1
ATOM 680 C CA . LEU A 1 93 ? 1.190 -3.330 -0.950 1.00 95.75 93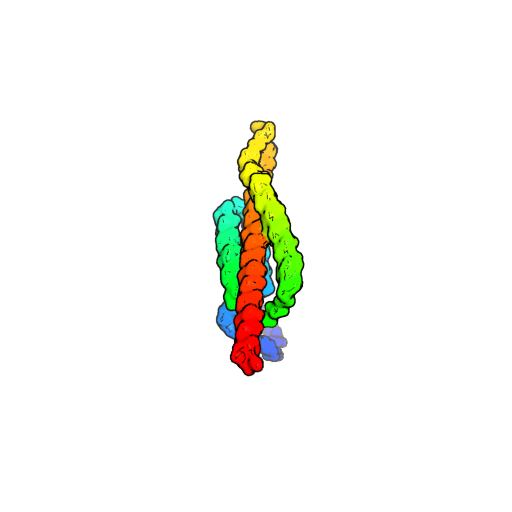 LEU A CA 1
ATOM 681 C C . LEU A 1 93 ? 2.312 -2.299 -0.756 1.00 95.75 93 LEU A C 1
ATOM 683 O O . LEU A 1 93 ? 2.849 -1.793 -1.744 1.00 95.75 93 LEU A O 1
ATOM 687 N N . GLY A 1 94 ? 2.700 -2.027 0.490 1.00 96.44 94 GLY A N 1
ATOM 688 C CA . GLY A 1 94 ? 3.870 -1.220 0.830 1.00 96.44 94 GLY A CA 1
ATOM 689 C C . GLY A 1 94 ? 5.161 -1.842 0.297 1.00 96.44 94 GLY A C 1
ATOM 690 O O . GLY A 1 94 ? 5.917 -1.177 -0.415 1.00 96.44 94 GLY A O 1
ATOM 691 N N . ASP A 1 95 ? 5.363 -3.139 0.528 1.00 98.12 95 ASP A N 1
ATOM 692 C CA . ASP A 1 95 ? 6.505 -3.887 -0.011 1.00 98.12 95 ASP A CA 1
ATOM 693 C C . ASP A 1 95 ? 6.525 -3.870 -1.543 1.00 98.12 95 ASP A C 1
ATOM 695 O O . ASP A 1 95 ? 7.564 -3.635 -2.166 1.00 98.12 95 ASP A O 1
ATOM 699 N N . MET A 1 96 ? 5.363 -4.058 -2.175 1.00 97.56 96 MET A N 1
ATOM 700 C CA . MET A 1 96 ? 5.241 -3.974 -3.630 1.00 97.56 96 MET A CA 1
ATOM 701 C C . MET A 1 96 ? 5.580 -2.572 -4.154 1.00 97.56 96 MET A C 1
ATOM 703 O O . MET A 1 96 ? 6.217 -2.465 -5.201 1.00 97.56 96 MET A O 1
ATOM 707 N N . CYS A 1 97 ? 5.218 -1.497 -3.441 1.00 95.19 97 CYS A N 1
ATOM 708 C CA . CYS A 1 97 ? 5.631 -0.135 -3.800 1.00 95.19 97 CYS A CA 1
ATOM 709 C C . CYS A 1 97 ? 7.158 0.014 -3.769 1.00 95.19 97 CYS A C 1
ATOM 711 O O . CYS A 1 97 ? 7.733 0.563 -4.712 1.00 95.19 97 CYS A O 1
ATOM 713 N N . LEU A 1 98 ? 7.816 -0.498 -2.723 1.00 97.12 98 LEU A N 1
ATOM 714 C CA . LEU A 1 98 ? 9.277 -0.454 -2.585 1.00 97.12 98 LEU A CA 1
ATOM 715 C C . LEU A 1 98 ? 9.972 -1.228 -3.714 1.00 97.12 98 LEU A C 1
ATOM 717 O O . LEU A 1 98 ? 10.917 -0.729 -4.324 1.00 97.12 98 LEU A O 1
ATOM 721 N N . GLN A 1 99 ? 9.467 -2.417 -4.047 1.00 97.12 99 GLN A N 1
ATOM 722 C CA . GLN A 1 99 ? 9.998 -3.242 -5.137 1.00 97.12 99 GLN A CA 1
ATOM 723 C C . GLN A 1 99 ? 9.739 -2.641 -6.526 1.00 97.12 99 GLN A C 1
ATOM 725 O O . GLN A 1 99 ? 10.549 -2.816 -7.438 1.00 97.12 99 GLN A O 1
ATOM 730 N N . ALA A 1 100 ? 8.624 -1.930 -6.706 1.00 94.75 100 ALA A N 1
ATOM 731 C CA . ALA A 1 100 ? 8.260 -1.302 -7.973 1.00 94.75 100 ALA A CA 1
ATOM 732 C C . ALA A 1 100 ? 9.024 0.005 -8.242 1.00 94.75 100 ALA A C 1
ATOM 734 O O . ALA A 1 100 ? 9.230 0.369 -9.401 1.00 94.75 100 ALA A O 1
ATOM 735 N N . GLN A 1 101 ? 9.468 0.703 -7.193 1.00 95.88 101 GLN A N 1
ATOM 736 C CA . GLN A 1 101 ? 10.139 2.001 -7.282 1.00 95.88 101 GLN A CA 1
ATOM 737 C C . GLN A 1 101 ? 11.338 2.063 -8.256 1.00 95.88 101 GLN A C 1
ATOM 739 O O . GLN A 1 101 ? 11.434 3.052 -8.986 1.00 95.88 101 GLN A O 1
ATOM 744 N N . PRO A 1 102 ? 12.239 1.061 -8.344 1.00 96.81 102 PRO A N 1
ATOM 745 C CA . PRO A 1 102 ? 13.353 1.095 -9.296 1.00 96.81 102 PRO A CA 1
ATOM 746 C C . PRO A 1 102 ? 12.964 0.777 -10.751 1.00 96.81 102 PRO A C 1
ATOM 748 O O . PRO A 1 102 ? 13.746 1.073 -11.657 1.00 96.81 102 PRO A O 1
ATOM 751 N N . LEU A 1 103 ? 11.789 0.190 -11.017 1.00 94.06 103 LEU A N 1
ATOM 752 C CA . LEU A 1 103 ? 11.422 -0.319 -12.349 1.00 94.06 103 LEU A CA 1
ATOM 753 C C . LEU A 1 103 ? 11.387 0.757 -13.458 1.00 94.06 103 LEU A C 1
ATOM 755 O O . LEU A 1 103 ? 11.855 0.484 -14.566 1.00 94.06 103 LEU A O 1
ATOM 759 N N . PRO A 1 104 ? 10.919 1.998 -13.221 1.00 93.56 104 PRO A N 1
ATOM 760 C CA . PRO A 1 104 ? 11.016 3.061 -14.226 1.00 93.56 104 PRO A CA 1
ATOM 761 C C . PRO A 1 104 ? 12.464 3.422 -14.607 1.00 93.56 104 PRO A C 1
ATOM 763 O O . PRO A 1 104 ? 12.703 3.980 -15.677 1.00 93.56 104 PRO A O 1
ATOM 766 N N . GLY A 1 105 ? 13.434 3.089 -13.748 1.00 91.25 105 GLY A N 1
ATOM 767 C CA . GLY A 1 105 ? 14.864 3.317 -13.949 1.00 91.25 105 GLY A CA 1
ATOM 768 C C . GLY A 1 105 ? 15.593 2.212 -14.720 1.00 91.25 105 GLY A C 1
ATOM 769 O O . GLY A 1 105 ? 16.816 2.290 -14.856 1.00 91.25 105 GLY A O 1
ATOM 770 N N . LEU A 1 106 ? 14.888 1.192 -15.231 1.00 92.62 106 LEU A N 1
ATOM 771 C CA . LEU A 1 106 ? 15.502 0.099 -15.993 1.00 92.62 106 LEU A CA 1
ATOM 772 C C . LEU A 1 106 ? 16.336 0.627 -17.168 1.00 92.62 106 LEU A C 1
ATOM 774 O O . LEU A 1 106 ? 15.954 1.578 -17.865 1.00 92.62 106 LEU A O 1
ATOM 778 N N . ARG A 1 107 ? 17.496 0.001 -17.383 1.00 93.00 107 ARG A N 1
ATOM 779 C CA . ARG A 1 107 ? 18.421 0.331 -18.471 1.00 93.00 107 ARG A CA 1
ATOM 780 C C . ARG A 1 107 ? 18.073 -0.449 -19.730 1.00 93.00 107 ARG A C 1
ATOM 782 O O . ARG A 1 107 ? 17.537 -1.551 -19.671 1.00 93.00 107 ARG A O 1
ATOM 789 N N . GLN A 1 108 ? 18.383 0.159 -20.864 1.00 92.75 108 GLN A N 1
ATOM 790 C CA . GLN A 1 108 ? 18.232 -0.471 -22.165 1.00 92.75 108 GLN A CA 1
ATOM 791 C C . GLN A 1 108 ? 19.224 -1.643 -22.303 1.00 92.75 108 GLN A C 1
ATOM 793 O O . GLN A 1 108 ? 20.375 -1.479 -21.896 1.00 92.75 108 GLN A O 1
ATOM 798 N N . PRO A 1 109 ? 18.806 -2.802 -22.851 1.00 89.19 109 PRO A N 1
ATOM 799 C CA . PRO A 1 109 ? 19.672 -3.979 -22.946 1.00 89.19 109 PRO A CA 1
ATOM 800 C C . PRO A 1 109 ? 20.729 -3.885 -24.059 1.00 89.19 109 PRO A C 1
ATOM 802 O O . PRO A 1 109 ? 21.819 -4.424 -23.892 1.00 89.19 109 PRO A O 1
ATOM 805 N N . ALA A 1 110 ? 20.436 -3.202 -25.170 1.00 94.44 110 ALA A N 1
ATOM 806 C CA . ALA A 1 110 ? 21.368 -2.993 -26.281 1.00 94.44 110 ALA A CA 1
ATOM 807 C C . ALA A 1 110 ? 21.084 -1.676 -27.024 1.00 94.44 110 ALA A C 1
ATOM 809 O O . ALA A 1 110 ? 19.960 -1.175 -27.007 1.00 94.44 110 ALA A O 1
ATOM 810 N N . GLU A 1 111 ? 22.089 -1.111 -27.693 1.00 92.06 111 GLU A N 1
ATOM 811 C CA . GLU A 1 111 ? 21.992 0.161 -28.434 1.00 92.06 111 GLU A CA 1
ATOM 812 C C . GLU A 1 111 ? 21.406 -0.011 -29.847 1.00 92.06 111 GLU A C 1
ATOM 814 O O . GLU A 1 111 ? 21.928 0.507 -30.831 1.00 92.06 111 GLU A O 1
ATOM 819 N N . ASP A 1 112 ? 20.307 -0.754 -29.965 1.00 94.31 112 ASP A N 1
ATOM 820 C CA . ASP A 1 112 ? 19.573 -0.919 -31.218 1.00 94.31 112 ASP A CA 1
ATOM 821 C C . ASP A 1 112 ? 18.166 -0.277 -31.157 1.00 94.31 112 ASP A C 1
ATOM 823 O O . ASP A 1 112 ? 17.604 -0.049 -30.070 1.00 94.31 112 ASP A O 1
ATOM 827 N N . PRO A 1 113 ? 17.555 0.043 -32.316 1.00 92.00 113 PRO A N 1
ATOM 828 C CA . PRO A 1 113 ? 16.222 0.643 -32.358 1.00 92.00 113 PRO A CA 1
ATOM 829 C C . PRO A 1 113 ? 15.130 -0.222 -31.713 1.00 92.00 113 PRO A C 1
ATOM 831 O O . PRO A 1 113 ? 14.219 0.319 -31.082 1.00 92.00 113 PRO A O 1
ATOM 834 N N . GLY A 1 114 ? 15.221 -1.550 -31.824 1.00 91.69 114 GLY A N 1
ATOM 835 C CA . GLY A 1 114 ? 14.264 -2.480 -31.223 1.00 91.69 114 GLY A CA 1
ATOM 836 C C . GLY A 1 114 ? 14.305 -2.413 -29.699 1.00 91.69 114 GLY A C 1
ATOM 837 O O . GLY A 1 114 ? 13.273 -2.199 -29.056 1.00 91.69 114 GLY A O 1
ATOM 838 N N . SER A 1 115 ? 15.506 -2.471 -29.124 1.00 91.12 115 SER A N 1
ATOM 839 C CA . SER A 1 115 ? 15.734 -2.288 -27.687 1.00 91.12 115 SER A CA 1
ATOM 840 C C . SER A 1 115 ? 15.241 -0.931 -27.181 1.00 91.12 115 SER A C 1
ATOM 842 O O . SER A 1 115 ? 14.709 -0.846 -26.073 1.00 91.12 115 SER A O 1
ATOM 844 N N . THR A 1 116 ? 15.346 0.126 -27.994 1.00 92.06 116 THR A N 1
ATOM 845 C CA . THR A 1 116 ? 14.866 1.475 -27.641 1.00 92.06 116 THR A CA 1
ATOM 846 C C . THR A 1 116 ? 13.342 1.514 -27.485 1.00 92.06 116 THR A C 1
ATOM 848 O O . THR A 1 116 ? 12.812 2.127 -26.554 1.00 92.06 116 THR A O 1
ATOM 851 N N . VAL A 1 117 ? 12.613 0.849 -28.385 1.00 93.38 117 VAL A N 1
ATOM 852 C CA . VAL A 1 117 ? 11.147 0.758 -28.310 1.00 93.38 117 VAL A CA 1
ATOM 853 C C . VAL A 1 117 ? 10.723 -0.099 -27.118 1.00 93.38 117 VAL A C 1
ATOM 855 O O . VAL A 1 117 ? 9.842 0.301 -26.354 1.00 93.38 117 VAL A O 1
ATOM 858 N N . GLN A 1 118 ? 11.384 -1.239 -26.910 1.00 93.62 118 GLN A N 1
ATOM 859 C CA . GLN A 1 118 ? 11.075 -2.146 -25.805 1.00 93.62 118 GLN A CA 1
ATOM 860 C C . GLN A 1 118 ? 11.309 -1.493 -24.442 1.00 93.62 118 GLN A C 1
ATOM 862 O O . GLN A 1 118 ? 10.432 -1.556 -23.580 1.00 93.62 118 GLN A O 1
ATOM 867 N N . ILE A 1 119 ? 12.441 -0.805 -24.245 1.00 94.44 119 ILE A N 1
ATOM 868 C CA . ILE A 1 119 ? 12.714 -0.146 -22.963 1.00 94.44 119 ILE A CA 1
ATOM 869 C C . ILE A 1 119 ? 11.722 0.986 -22.689 1.00 94.44 119 ILE A C 1
ATOM 871 O O . ILE A 1 119 ? 11.323 1.192 -21.544 1.00 94.44 119 ILE A O 1
ATOM 875 N N . ARG A 1 120 ? 11.266 1.700 -23.728 1.00 92.06 120 ARG A N 1
ATOM 876 C CA . ARG A 1 120 ? 10.228 2.727 -23.582 1.00 92.06 120 ARG A CA 1
ATOM 877 C C . ARG A 1 120 ? 8.923 2.111 -23.083 1.00 92.06 120 ARG A C 1
ATOM 879 O O . ARG A 1 120 ? 8.375 2.600 -22.100 1.00 92.06 120 ARG A O 1
ATOM 886 N N . ALA A 1 121 ? 8.465 1.031 -23.716 1.00 92.00 121 ALA A N 1
ATOM 887 C CA . ALA A 1 121 ? 7.258 0.321 -23.299 1.00 92.00 121 ALA A CA 1
ATOM 888 C C . ALA A 1 121 ? 7.385 -0.232 -21.869 1.00 92.00 121 ALA A C 1
ATOM 890 O O . ALA A 1 121 ? 6.484 -0.037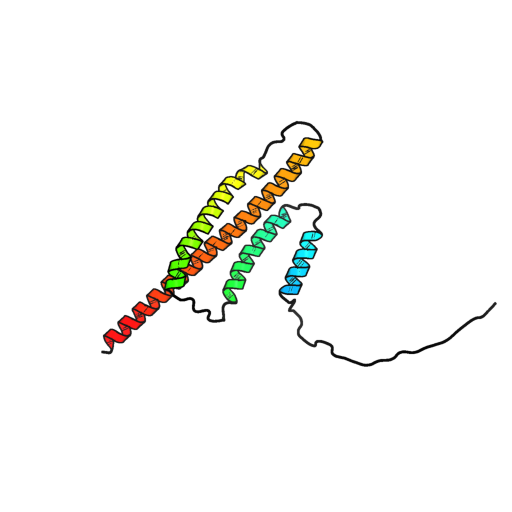 -21.054 1.00 92.00 121 ALA A O 1
ATOM 891 N N . ALA A 1 122 ? 8.529 -0.839 -21.537 1.00 93.06 122 ALA A N 1
ATOM 892 C CA . ALA A 1 122 ? 8.805 -1.365 -20.203 1.00 93.06 122 ALA A CA 1
ATOM 893 C C . ALA A 1 122 ? 8.745 -0.270 -19.127 1.00 93.06 122 ALA A C 1
ATOM 895 O O . ALA A 1 122 ? 8.097 -0.451 -18.098 1.00 93.06 122 ALA A O 1
ATOM 896 N N . ARG A 1 123 ? 9.351 0.898 -19.378 1.00 92.19 123 ARG A N 1
ATOM 897 C CA . ARG A 1 123 ? 9.300 2.046 -18.458 1.00 92.19 123 ARG A CA 1
ATOM 898 C C . ARG A 1 123 ? 7.889 2.610 -18.314 1.00 92.19 123 ARG A C 1
ATOM 900 O O . ARG A 1 123 ? 7.472 2.909 -17.199 1.00 92.19 123 ARG A O 1
ATOM 907 N N . SER A 1 124 ? 7.140 2.731 -19.411 1.00 90.38 124 SER A N 1
ATOM 908 C CA . SER A 1 124 ? 5.741 3.171 -19.361 1.00 90.38 124 SER A CA 1
ATOM 909 C C . SER A 1 124 ? 4.879 2.218 -18.531 1.00 90.38 124 SER A C 1
ATOM 911 O O . SER A 1 124 ? 4.114 2.674 -17.684 1.00 90.38 124 SER A O 1
ATOM 913 N N . HIS A 1 125 ? 5.046 0.907 -18.712 1.00 94.31 125 HIS A N 1
ATOM 914 C CA . HIS A 1 125 ? 4.345 -0.094 -17.912 1.00 94.31 125 HIS A CA 1
ATOM 915 C C . HIS A 1 125 ? 4.768 -0.045 -16.438 1.00 94.31 125 HIS A C 1
ATOM 917 O O . HIS A 1 125 ? 3.918 -0.068 -15.554 1.00 94.31 125 HIS A O 1
ATOM 923 N N . ALA A 1 126 ? 6.067 0.089 -16.161 1.00 93.56 126 ALA A N 1
ATOM 924 C CA . ALA A 1 126 ? 6.590 0.218 -14.805 1.00 93.56 126 ALA A CA 1
ATOM 925 C C . ALA A 1 126 ? 5.996 1.423 -14.058 1.00 93.56 126 ALA A C 1
ATOM 927 O O . ALA A 1 126 ? 5.627 1.297 -12.893 1.00 93.56 126 ALA A O 1
ATOM 928 N N . LEU A 1 127 ? 5.859 2.571 -14.729 1.00 91.31 127 LEU A N 1
ATOM 929 C CA . LEU A 1 127 ? 5.222 3.763 -14.161 1.00 91.31 127 LEU A CA 1
ATOM 930 C C . LEU A 1 127 ? 3.739 3.530 -13.853 1.00 91.31 127 LEU A C 1
ATOM 932 O O . LEU A 1 127 ? 3.282 3.881 -12.767 1.00 91.31 127 LEU A O 1
ATOM 936 N N . ALA A 1 128 ? 2.997 2.927 -14.786 1.00 92.38 128 ALA A N 1
ATOM 937 C CA . ALA A 1 128 ? 1.581 2.620 -14.588 1.00 92.38 128 ALA A CA 1
ATOM 938 C C . ALA A 1 128 ? 1.369 1.620 -13.439 1.00 92.38 128 ALA A C 1
ATOM 940 O O . ALA A 1 128 ? 0.498 1.818 -12.593 1.00 92.38 128 ALA A O 1
ATOM 941 N N . TYR A 1 129 ? 2.205 0.582 -13.373 1.00 93.75 129 TYR A N 1
ATOM 942 C CA . TYR A 1 129 ? 2.189 -0.401 -12.298 1.00 93.75 129 TYR A CA 1
ATOM 943 C C . TYR A 1 129 ? 2.482 0.241 -10.939 1.00 93.75 129 TYR A C 1
ATOM 945 O O . TYR A 1 129 ? 1.692 0.078 -10.011 1.00 93.75 129 TYR A O 1
ATOM 953 N N . LEU A 1 130 ? 3.558 1.031 -10.832 1.00 92.12 130 LEU A N 1
ATOM 954 C CA . LEU A 1 130 ? 3.907 1.734 -9.596 1.00 92.12 130 LEU A CA 1
ATOM 955 C C . LEU A 1 130 ? 2.753 2.625 -9.114 1.00 92.12 130 LEU A C 1
ATOM 957 O O . LEU A 1 130 ? 2.379 2.555 -7.946 1.00 92.12 130 LEU A O 1
ATOM 961 N N . ALA A 1 131 ? 2.153 3.411 -10.011 1.00 89.50 131 ALA A N 1
ATOM 962 C CA . ALA A 1 131 ? 1.018 4.266 -9.670 1.00 89.50 131 ALA A CA 1
ATOM 963 C C . ALA A 1 131 ? -0.200 3.459 -9.183 1.00 89.50 131 ALA A C 1
ATOM 965 O O . ALA A 1 131 ? -0.834 3.831 -8.196 1.00 89.50 131 ALA A O 1
ATOM 966 N N . SER A 1 132 ? -0.502 2.330 -9.833 1.00 90.88 132 SER A N 1
ATOM 967 C CA . SER A 1 132 ? -1.599 1.444 -9.427 1.00 90.88 132 SER A CA 1
ATOM 968 C C . SER A 1 132 ? -1.377 0.860 -8.031 1.00 90.88 132 SER A C 1
ATOM 970 O O . SER A 1 132 ? -2.284 0.891 -7.201 1.00 90.88 132 SER A O 1
ATOM 972 N N . VAL A 1 133 ? -0.181 0.334 -7.749 1.00 92.00 133 VAL A N 1
ATOM 973 C CA . VAL A 1 133 ? 0.126 -0.250 -6.433 1.00 92.00 133 VAL A CA 1
ATOM 974 C C . VAL A 1 133 ? 0.103 0.830 -5.348 1.00 92.00 133 VAL A C 1
ATOM 976 O O . VAL A 1 133 ? -0.460 0.599 -4.282 1.00 92.00 133 VAL A O 1
ATOM 979 N N . GLN A 1 134 ? 0.603 2.039 -5.631 1.00 92.62 134 GLN A N 1
ATOM 980 C CA . GLN A 1 134 ? 0.513 3.175 -4.705 1.00 92.62 134 GLN A CA 1
ATOM 981 C C . GLN A 1 134 ? -0.937 3.550 -4.384 1.00 92.62 134 GLN A C 1
ATOM 983 O O . GLN A 1 134 ? -1.271 3.786 -3.224 1.00 92.62 134 GLN A O 1
ATOM 988 N N . GLN A 1 135 ? -1.820 3.572 -5.385 1.00 88.62 135 GLN A N 1
ATOM 989 C CA . GLN A 1 135 ? -3.239 3.844 -5.162 1.00 88.62 135 GLN A CA 1
ATOM 990 C C . GLN A 1 135 ? -3.888 2.770 -4.277 1.00 88.62 135 GLN A C 1
ATOM 992 O O . GLN A 1 135 ? -4.636 3.100 -3.356 1.00 88.62 135 GLN A O 1
ATOM 997 N N . GLN A 1 136 ? -3.585 1.495 -4.531 1.00 90.81 136 GLN A N 1
ATOM 998 C CA . GLN A 1 136 ? -4.085 0.381 -3.722 1.00 90.81 136 GLN A CA 1
ATOM 999 C C . GLN A 1 136 ? -3.568 0.460 -2.282 1.00 90.81 136 GLN A C 1
ATOM 1001 O O . GLN A 1 136 ? -4.342 0.274 -1.346 1.00 90.81 136 GLN A O 1
ATOM 1006 N N . PHE A 1 137 ? -2.287 0.786 -2.099 1.00 91.06 137 PHE A N 1
ATOM 1007 C CA . PHE A 1 137 ? -1.671 0.961 -0.786 1.00 91.06 137 PHE A CA 1
ATOM 1008 C C . PHE A 1 137 ? -2.355 2.067 0.022 1.00 91.06 137 PHE A C 1
ATOM 1010 O O . PHE A 1 137 ? -2.772 1.839 1.156 1.00 91.06 137 PHE A O 1
ATOM 1017 N N . VAL A 1 138 ? -2.540 3.246 -0.584 1.00 89.50 138 VAL A N 1
ATOM 1018 C CA . VAL A 1 138 ? -3.227 4.380 0.054 1.00 89.50 138 VAL A CA 1
ATOM 1019 C C . VAL A 1 138 ? -4.660 4.011 0.433 1.00 89.50 138 VAL A C 1
ATOM 1021 O O . VAL A 1 138 ? -5.117 4.353 1.524 1.00 89.50 138 VAL A O 1
ATOM 1024 N N . TYR A 1 139 ? -5.368 3.289 -0.437 1.00 89.38 139 TYR A N 1
ATOM 1025 C CA . TYR A 1 139 ? -6.713 2.806 -0.140 1.00 89.38 139 TYR A CA 1
ATOM 1026 C C . TYR A 1 139 ? -6.725 1.851 1.064 1.00 89.38 139 TYR A C 1
ATOM 1028 O O . TYR A 1 139 ? -7.497 2.068 1.999 1.00 89.38 139 TYR A O 1
ATOM 1036 N N . ALA A 1 140 ? -5.850 0.841 1.071 1.00 88.06 140 ALA A N 1
ATOM 1037 C CA . ALA A 1 140 ? -5.761 -0.135 2.154 1.00 88.06 140 ALA A CA 1
ATOM 1038 C C . ALA A 1 140 ? -5.402 0.531 3.492 1.00 88.06 140 ALA A C 1
ATOM 1040 O O . ALA A 1 140 ? -6.098 0.319 4.483 1.00 88.06 140 ALA A O 1
ATOM 1041 N N . GLN A 1 141 ? -4.402 1.420 3.515 1.00 89.25 141 GLN A N 1
ATOM 1042 C CA . GLN A 1 141 ? -4.057 2.191 4.716 1.00 89.25 141 GLN A CA 1
ATOM 1043 C C . GLN A 1 141 ? -5.214 3.068 5.203 1.00 89.25 141 GLN A C 1
ATOM 1045 O O . GLN A 1 141 ? -5.491 3.132 6.403 1.00 89.25 141 GLN A O 1
ATOM 1050 N N . GLY A 1 142 ? -5.918 3.731 4.282 1.00 86.94 142 GLY A N 1
ATOM 1051 C CA . GLY A 1 142 ? -7.095 4.526 4.617 1.00 86.94 142 GLY A CA 1
ATOM 1052 C C . GLY A 1 142 ? -8.209 3.682 5.242 1.00 86.94 142 GLY A C 1
ATOM 1053 O O . GLY A 1 142 ? -8.864 4.129 6.184 1.00 86.94 142 GLY A O 1
ATOM 1054 N N . TYR A 1 143 ? -8.407 2.456 4.756 1.00 88.69 143 TYR A N 1
ATOM 1055 C CA . TYR A 1 143 ? -9.386 1.524 5.310 1.00 88.69 143 TYR A CA 1
ATOM 1056 C C . TYR A 1 143 ? -8.990 1.031 6.709 1.00 88.69 143 TYR A C 1
ATOM 1058 O O . TYR A 1 143 ? -9.813 1.090 7.622 1.00 88.69 143 TYR A O 1
ATOM 1066 N N . VAL A 1 144 ? -7.719 0.664 6.916 1.00 90.12 144 VAL A N 1
ATOM 1067 C CA . VAL A 1 144 ? -7.164 0.335 8.244 1.00 90.12 144 VAL A CA 1
ATOM 1068 C C . VAL A 1 144 ? -7.408 1.477 9.235 1.00 90.12 144 VAL A C 1
ATOM 1070 O O . VAL A 1 144 ? -7.903 1.249 10.338 1.00 90.12 144 VAL A O 1
ATOM 1073 N N . GLY A 1 145 ? -7.121 2.722 8.841 1.00 86.75 145 GLY A N 1
ATOM 1074 C CA . GLY A 1 145 ? -7.350 3.895 9.692 1.00 86.75 145 GLY A CA 1
ATOM 1075 C C . GLY A 1 145 ? -8.821 4.078 10.083 1.00 86.75 145 GLY A C 1
ATOM 1076 O O . GLY A 1 145 ? -9.126 4.383 11.240 1.00 86.75 145 GLY A O 1
ATOM 1077 N N . LYS A 1 146 ? -9.745 3.844 9.143 1.00 87.56 146 LYS A N 1
ATOM 1078 C CA . LYS A 1 146 ? -11.191 3.889 9.406 1.00 87.56 146 LYS A CA 1
ATOM 1079 C C . LYS A 1 146 ? -11.640 2.777 10.354 1.00 87.56 146 LYS A C 1
ATOM 1081 O O . LYS A 1 146 ? -12.407 3.071 11.264 1.00 87.56 146 LYS A O 1
ATOM 1086 N N . LEU A 1 147 ? -11.138 1.549 10.189 1.00 87.31 147 LEU A N 1
ATOM 1087 C CA . LEU A 1 147 ? -11.435 0.437 11.100 1.00 87.31 147 LEU A CA 1
ATOM 1088 C C . LEU A 1 147 ? -10.972 0.737 12.526 1.00 87.31 147 LEU A C 1
ATOM 1090 O O . LEU A 1 147 ? -11.766 0.616 13.452 1.00 87.31 147 LEU A O 1
ATOM 1094 N N . LYS A 1 148 ? -9.729 1.206 12.701 1.00 92.00 148 LYS A N 1
ATOM 1095 C CA . LYS A 1 148 ? -9.203 1.598 14.022 1.00 92.00 148 LYS A CA 1
ATOM 1096 C C . LYS A 1 148 ? -10.066 2.675 14.673 1.00 92.00 148 LYS A C 1
ATOM 1098 O O . LYS A 1 148 ? -10.498 2.523 15.807 1.00 92.00 148 LYS A O 1
ATOM 1103 N N . THR A 1 149 ? -10.395 3.719 13.914 1.00 88.25 149 THR A N 1
ATOM 1104 C CA . THR A 1 149 ? -11.256 4.808 14.401 1.00 88.25 149 THR A CA 1
ATOM 1105 C C . THR A 1 149 ? -12.645 4.301 14.799 1.00 88.25 149 THR A C 1
ATOM 1107 O O . THR A 1 149 ? -13.195 4.738 15.807 1.00 88.25 149 THR A O 1
ATOM 1110 N N . ALA A 1 150 ? -13.232 3.393 14.016 1.00 86.38 150 ALA A N 1
ATOM 1111 C CA . ALA A 1 150 ? -14.539 2.822 14.315 1.00 86.38 150 ALA A CA 1
ATOM 1112 C C . ALA A 1 150 ? -14.505 1.957 15.585 1.00 86.38 150 ALA A C 1
ATOM 1114 O O . ALA A 1 150 ? -15.333 2.172 16.467 1.00 86.38 150 ALA A O 1
ATOM 1115 N N . ILE A 1 151 ? -13.521 1.060 15.716 1.00 87.31 151 ILE A N 1
ATOM 1116 C CA . ILE A 1 151 ? -13.309 0.229 16.913 1.00 87.31 151 ILE A CA 1
ATOM 1117 C C . ILE A 1 151 ? -13.168 1.114 18.158 1.00 87.31 151 ILE A C 1
ATOM 1119 O O . ILE A 1 151 ? -13.927 0.947 19.111 1.00 87.31 151 ILE A O 1
ATOM 1123 N N . ASP A 1 152 ? -12.284 2.116 18.114 1.00 90.44 152 ASP A N 1
ATOM 1124 C CA . ASP A 1 152 ? -12.050 3.034 19.234 1.00 90.44 152 ASP A CA 1
ATOM 1125 C C . ASP A 1 152 ? -13.325 3.784 19.651 1.00 90.44 152 ASP A C 1
ATOM 1127 O O . ASP A 1 152 ? -13.567 4.024 20.837 1.00 90.44 152 ASP A O 1
ATOM 1131 N N . ASN A 1 153 ? -14.141 4.199 18.678 1.00 87.06 153 ASN A N 1
ATOM 1132 C CA . ASN A 1 153 ? -15.392 4.903 18.946 1.00 87.06 153 ASN A CA 1
ATOM 1133 C C . ASN A 1 153 ? -16.430 3.989 19.607 1.00 87.06 153 ASN A C 1
ATOM 1135 O O . ASN A 1 153 ? -17.093 4.428 20.547 1.00 87.06 153 ASN A O 1
ATOM 1139 N N . TYR A 1 154 ? -16.552 2.741 19.148 1.00 87.00 154 TYR A N 1
ATOM 1140 C CA . TYR A 1 154 ? -17.447 1.753 19.752 1.00 87.00 154 TYR A CA 1
ATOM 1141 C C . TYR A 1 154 ? -17.037 1.430 21.192 1.00 87.00 154 TYR A C 1
ATOM 1143 O O . TYR A 1 154 ? -17.872 1.488 22.093 1.00 87.00 154 TYR A O 1
ATOM 1151 N N . GLU A 1 155 ? -15.751 1.177 21.444 1.00 86.94 155 GLU A N 1
ATOM 1152 C CA . GLU A 1 155 ? -15.262 0.855 22.791 1.00 86.94 155 GLU A CA 1
ATOM 1153 C C . GLU A 1 155 ? -15.486 2.013 23.778 1.00 86.94 155 GLU A C 1
ATOM 1155 O O . GLU A 1 155 ? -15.942 1.804 24.903 1.00 86.94 155 GLU A O 1
ATOM 1160 N N . LYS A 1 156 ? -15.256 3.264 23.353 1.00 85.62 156 LYS A N 1
ATOM 1161 C CA . LYS A 1 156 ? -15.533 4.451 24.184 1.00 85.62 156 LYS A CA 1
ATOM 1162 C C . LYS A 1 156 ? -17.019 4.616 24.512 1.00 85.62 156 LYS A C 1
ATOM 1164 O O . LYS A 1 156 ? -17.355 5.019 25.630 1.00 85.62 156 LYS A O 1
ATOM 1169 N N . GLN A 1 157 ? -17.903 4.338 23.553 1.00 81.00 157 GLN A N 1
ATOM 1170 C CA . GLN A 1 157 ? -19.350 4.389 23.776 1.00 81.00 157 GLN A CA 1
ATOM 1171 C C . GLN A 1 157 ? -19.791 3.315 24.777 1.00 81.00 157 GLN A C 1
ATOM 1173 O O . GLN A 1 157 ? -20.522 3.631 25.715 1.00 81.00 157 GLN A O 1
ATOM 1178 N N . GLU A 1 158 ? -19.280 2.090 24.649 1.00 79.44 158 GLU A N 1
ATOM 1179 C CA . GLU A 1 158 ? -19.613 0.983 25.551 1.00 79.44 158 GLU A CA 1
ATOM 1180 C C . GLU A 1 158 ? -19.161 1.248 26.995 1.00 79.44 158 GLU A C 1
ATOM 1182 O O . GLU A 1 158 ? -19.928 1.060 27.946 1.00 79.44 158 GLU A O 1
ATOM 1187 N N . HIS A 1 159 ? -17.947 1.781 27.174 1.00 73.62 159 HIS A N 1
ATOM 1188 C CA . HIS A 1 159 ? -17.458 2.201 28.488 1.00 73.62 159 HIS A CA 1
ATOM 1189 C C . HIS A 1 159 ? -18.342 3.288 29.115 1.00 73.62 159 HIS A C 1
ATOM 1191 O O . HIS A 1 159 ? -18.708 3.188 30.287 1.00 73.62 159 HIS A O 1
ATOM 1197 N N . THR A 1 160 ? -18.741 4.291 28.327 1.00 78.81 160 THR A N 1
ATOM 1198 C CA . THR A 1 160 ? -19.609 5.384 28.798 1.00 78.81 160 THR A CA 1
ATOM 1199 C C . THR A 1 160 ? -20.983 4.864 29.231 1.00 78.81 160 THR A C 1
ATOM 1201 O O . THR A 1 160 ? -21.495 5.267 30.278 1.00 78.81 160 THR A O 1
ATOM 1204 N N . ASN A 1 161 ? -21.565 3.939 28.463 1.00 72.44 161 ASN A N 1
ATOM 1205 C CA . ASN A 1 161 ? -22.855 3.328 28.780 1.00 72.44 161 ASN A CA 1
ATOM 1206 C C . ASN A 1 161 ? -22.778 2.475 30.054 1.00 72.44 161 ASN A C 1
ATOM 1208 O O . ASN A 1 161 ? -23.626 2.604 30.938 1.00 72.44 161 ASN A O 1
ATOM 1212 N N . THR A 1 162 ? -21.730 1.659 30.189 1.00 76.62 162 THR A N 1
ATOM 1213 C CA . THR A 1 162 ? -21.515 0.806 31.369 1.00 76.62 162 THR A CA 1
ATOM 1214 C C . THR A 1 162 ? -21.348 1.635 32.646 1.00 76.62 162 THR A C 1
ATOM 1216 O O . THR A 1 162 ? -21.938 1.320 33.684 1.00 76.62 162 THR A O 1
ATOM 1219 N N . ASP A 1 163 ? -20.588 2.730 32.578 1.00 74.81 163 ASP A N 1
ATOM 1220 C CA . ASP A 1 163 ? -20.373 3.626 33.716 1.00 74.81 163 ASP A CA 1
ATOM 1221 C C . ASP A 1 163 ? -21.640 4.397 34.113 1.00 74.81 163 ASP A C 1
ATOM 1223 O O . ASP A 1 163 ? -21.873 4.634 35.302 1.00 74.81 163 ASP A O 1
ATOM 1227 N N . ALA A 1 164 ? -22.477 4.775 33.141 1.00 71.94 164 ALA A N 1
ATOM 1228 C CA . ALA A 1 164 ? -23.758 5.429 33.400 1.00 71.94 164 ALA A CA 1
ATOM 1229 C C . ALA A 1 164 ? -24.749 4.486 34.102 1.00 71.94 164 ALA A C 1
ATOM 1231 O O . ALA A 1 164 ? -25.375 4.887 35.084 1.00 71.94 164 ALA A O 1
ATOM 1232 N N . VAL A 1 165 ? -24.833 3.227 33.657 1.00 75.00 165 VAL A N 1
ATOM 1233 C CA . VAL A 1 165 ? -25.688 2.200 34.279 1.00 75.00 165 VAL A CA 1
ATOM 1234 C C . VAL A 1 165 ? -25.237 1.904 35.711 1.00 75.00 165 VAL A C 1
ATOM 1236 O O . VAL A 1 165 ? -26.065 1.874 36.618 1.00 75.00 165 VAL A O 1
ATOM 1239 N N . ARG A 1 166 ? -23.925 1.770 35.956 1.00 74.25 166 ARG A N 1
ATOM 1240 C CA . ARG A 1 166 ? -23.383 1.518 37.305 1.00 74.25 166 ARG A CA 1
ATOM 1241 C C . ARG A 1 166 ? -23.655 2.662 38.294 1.00 74.25 166 ARG A C 1
ATOM 1243 O O . ARG A 1 166 ? -23.722 2.411 39.488 1.00 74.25 166 ARG A O 1
ATOM 1250 N N . LYS A 1 167 ? -23.779 3.911 37.832 1.00 69.44 167 LYS A N 1
ATOM 1251 C CA . LYS A 1 167 ? -24.058 5.072 38.701 1.00 69.44 167 LYS A CA 1
ATOM 1252 C C . LYS A 1 167 ? -25.538 5.246 39.059 1.00 69.44 167 LYS A C 1
ATOM 1254 O O . LYS A 1 167 ? -25.833 6.035 39.953 1.00 69.44 167 LYS A O 1
ATOM 1259 N N . GLN A 1 168 ? -26.449 4.586 38.344 1.00 67.31 168 GLN A N 1
ATOM 1260 C CA . GLN A 1 168 ? -27.899 4.709 38.546 1.00 67.31 168 GLN A CA 1
ATOM 1261 C C . GLN A 1 168 ? -28.533 3.511 39.271 1.00 67.31 168 GLN A C 1
ATOM 1263 O O . GLN A 1 168 ? -29.692 3.617 39.672 1.00 67.31 168 GLN A O 1
ATOM 1268 N N . GLY A 1 169 ? -27.804 2.401 39.428 1.00 52.09 169 GLY A N 1
ATOM 1269 C CA . GLY A 1 169 ? -28.202 1.240 40.237 1.00 52.09 169 GLY A CA 1
ATOM 1270 C C . GLY A 1 169 ? -27.559 1.252 41.614 1.00 52.09 169 GLY A C 1
ATOM 1271 O O . GLY A 1 169 ? -28.220 0.763 42.554 1.00 52.09 169 GLY A O 1
#

Radius of gyration: 28.17 Å; chains: 1; bounding box: 69×33×109 Å

Foldseek 3Di:
DDDDDDDDDDDDDDDDDDPPDDDDDDDPVNVVVVVVVVVVPCPDLDLVVLVVVLVVLVVVLVVVVVVPPDDPPDDLVNLVVCLVVLVVQLVVLVVVLVVLVCQLVDDQPDPDPVSVVVNVVSNSVSSNSNSVSVSSNVVSVSVSVVSVVSNVVVVVVVVVVVVVVVVVD